Protein AF-A0A0W1KK27-F1 (afdb_monomer_lite)

Sequence (184 aa):
MATCTSATPVLSAVPTPAARATDPTVTSPAANPPEPTANPASFGWLPARGSDQLPSHITTSFEVMPPRNPQTAPKFWTTVKQLVDARPNFISVTYGAAGQDRRGARAVTEILARHVPTPPIAHLTCVGTSIEEITQIVTDYLDSGVRTFLALRGDPPLGKPGWTPADDALVRATDLIRLIREVD

Foldseek 3Di:
DDDDDDDDDDDDDDDDDDDDDDDDDDDDDDDDDDDPPDDPVVPVVDPDDDVDPDPPDDADEEEAEFDPDPVCNVVSVVVVVVRLVVPHQAYEYDQDFLRPPNVRLLVVQLCCQPPGPHAYEYEDEFAPAALVRLLVSLLSCVVSRHDHYDQAHGDHHPPDPPDDDDPRGDRGSVVSVVSSVVND

pLDDT: mean 79.05, std 21.31, range [33.38, 98.38]

Radius of gyration: 28.54 Å; chains: 1; bounding box: 74×61×75 Å

InterPro domains:
  IPR003171 Methylenetetrahydrofolate reductase-like, catalytic domain [PF02219] (57-182)
  IPR029041 FAD-linked oxidoreductase-like [SSF51730] (56-183)

Secondary structure (DSSP, 8-state):
-------PPPPPPPPPP-----------PPPPPPP----GGG-TTS----S----SS---EEEEPPPSSGGGHHHHHHHHHHHHHT--SEEEEPPPGGGTTHHHHHHHHHHHHHH-SSPEEEEEE-TTS-HHHHHHHHHHHHHTT---EEEE--PPPTT-TT----TTS--SHHHHHHHHHHH-

Structure (mmCIF, N/CA/C/O backbone):
data_AF-A0A0W1KK27-F1
#
_entry.id   AF-A0A0W1KK27-F1
#
loop_
_atom_site.group_PDB
_atom_site.id
_atom_site.type_symbol
_atom_site.label_atom_id
_atom_site.label_alt_id
_atom_site.label_comp_id
_atom_site.label_asym_id
_atom_site.label_entity_id
_atom_site.label_seq_id
_atom_site.pdbx_PDB_ins_code
_atom_site.Cartn_x
_atom_site.Cartn_y
_atom_site.Cartn_z
_atom_site.occupancy
_atom_site.B_iso_or_equiv
_atom_site.auth_seq_id
_atom_site.auth_comp_id
_atom_site.auth_asym_id
_atom_site.auth_atom_id
_atom_site.pdbx_PDB_model_num
ATOM 1 N N . MET A 1 1 ? -41.405 38.966 34.869 1.00 49.09 1 MET A N 1
ATOM 2 C CA . MET A 1 1 ? -41.134 38.671 36.291 1.00 49.09 1 MET A CA 1
ATOM 3 C C . MET A 1 1 ? -40.790 37.200 36.414 1.00 49.09 1 MET A C 1
ATOM 5 O O . MET A 1 1 ? -41.678 36.379 36.255 1.00 49.09 1 MET A O 1
ATOM 9 N N . ALA A 1 2 ? -39.513 36.892 36.623 1.00 44.66 2 ALA A N 1
ATOM 10 C CA . ALA A 1 2 ? -39.018 35.634 37.181 1.00 44.66 2 ALA A CA 1
ATOM 11 C C . ALA A 1 2 ? -37.546 35.887 37.532 1.00 44.66 2 ALA A C 1
ATOM 13 O O . ALA A 1 2 ? -36.681 35.946 36.662 1.00 44.66 2 ALA A O 1
ATOM 14 N N . THR A 1 3 ? -37.312 36.201 38.799 1.00 42.12 3 THR A N 1
ATOM 15 C CA . THR A 1 3 ? -35.994 36.283 39.432 1.00 42.12 3 THR A CA 1
ATOM 16 C C . THR A 1 3 ? -35.581 34.905 39.951 1.00 42.12 3 THR A C 1
ATOM 18 O O . THR A 1 3 ? -36.431 34.026 40.081 1.00 42.12 3 THR A O 1
ATOM 21 N N . CYS A 1 4 ? -34.308 34.813 40.347 1.00 33.38 4 CYS A N 1
ATOM 22 C CA . CYS A 1 4 ? -33.647 33.768 41.144 1.00 33.38 4 CYS A CA 1
ATOM 23 C C . CYS A 1 4 ? -32.939 32.658 40.359 1.00 33.38 4 CYS A C 1
ATOM 25 O O . CYS A 1 4 ? -33.508 32.087 39.443 1.00 33.38 4 CYS A O 1
ATOM 27 N N . THR A 1 5 ? -31.729 32.214 40.702 1.00 42.94 5 THR A N 1
ATOM 28 C CA . THR A 1 5 ? -30.661 32.705 41.595 1.00 42.94 5 THR A CA 1
ATOM 29 C C . THR A 1 5 ? -29.420 31.910 41.187 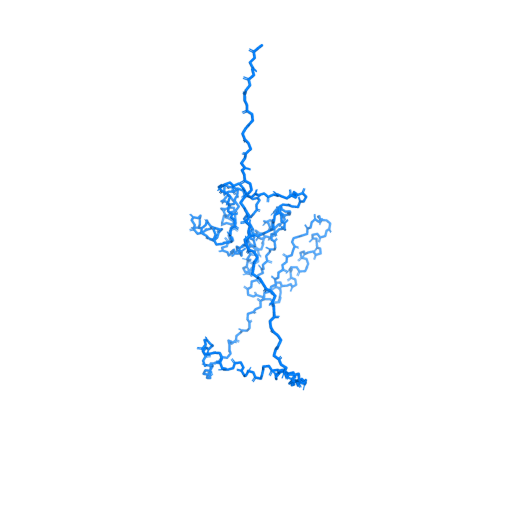1.00 42.94 5 THR A C 1
ATOM 31 O O . THR A 1 5 ? -29.483 30.692 41.040 1.00 42.94 5 THR A O 1
ATOM 34 N N . SER A 1 6 ? -28.298 32.595 40.988 1.00 45.59 6 SER A N 1
ATOM 35 C CA . SER A 1 6 ? -26.978 32.003 40.775 1.00 45.59 6 SER A CA 1
ATOM 36 C C . SER A 1 6 ? -26.463 31.334 42.052 1.00 45.59 6 SER A C 1
ATOM 38 O O . SER A 1 6 ? -26.438 31.979 43.100 1.00 45.59 6 SER A O 1
ATOM 40 N N . ALA A 1 7 ? -25.987 30.093 41.955 1.00 47.34 7 ALA A N 1
ATOM 41 C CA . ALA A 1 7 ? -25.233 29.433 43.017 1.00 47.34 7 ALA A CA 1
ATOM 42 C C . ALA A 1 7 ? -23.811 29.118 42.530 1.00 47.34 7 ALA A C 1
ATOM 44 O O . ALA A 1 7 ? -23.596 28.293 41.644 1.00 47.34 7 ALA A O 1
ATOM 45 N N . THR A 1 8 ? -22.852 29.831 43.110 1.00 49.16 8 THR A N 1
ATOM 46 C CA . THR A 1 8 ? -21.405 29.680 42.949 1.00 49.16 8 THR A CA 1
ATOM 47 C C . THR A 1 8 ? -20.918 28.478 43.765 1.00 49.16 8 THR A C 1
ATOM 49 O O . THR A 1 8 ? -21.257 28.402 44.947 1.00 49.16 8 THR A O 1
ATOM 52 N N . PRO A 1 9 ? -20.090 27.567 43.230 1.00 51.31 9 PRO A N 1
ATOM 53 C CA . PRO A 1 9 ? -19.376 26.621 44.072 1.00 51.31 9 PRO A CA 1
ATOM 54 C C . PRO A 1 9 ? -18.095 27.250 44.641 1.00 51.31 9 PRO A C 1
ATOM 56 O O . PRO A 1 9 ? -17.336 27.941 43.962 1.00 51.31 9 PRO A O 1
ATOM 59 N N . VAL A 1 10 ? -17.913 27.009 45.936 1.00 46.97 10 VAL A N 1
ATOM 60 C CA . VAL A 1 10 ? -16.862 27.509 46.824 1.00 46.97 10 VAL A CA 1
ATOM 61 C C . VAL A 1 10 ? -15.517 26.847 46.502 1.00 46.97 10 VAL A C 1
ATOM 63 O O . VAL A 1 10 ? -15.423 25.626 46.398 1.00 46.97 10 VAL A O 1
ATOM 66 N N . LEU A 1 11 ? -14.472 27.669 46.367 1.00 40.75 11 LEU A N 1
ATOM 67 C CA . LEU A 1 11 ? -13.073 27.261 46.223 1.00 40.75 11 LEU A CA 1
ATOM 68 C C . LEU A 1 11 ? -12.586 26.612 47.533 1.00 40.75 11 LEU A C 1
ATOM 70 O O . LEU A 1 11 ? -12.562 27.271 48.572 1.00 40.75 11 LEU A O 1
ATOM 74 N N . SER A 1 12 ? -12.176 25.342 47.498 1.00 46.22 12 SER A N 1
ATOM 75 C CA . SER A 1 12 ? -11.517 24.695 48.640 1.00 46.22 12 SER A CA 1
ATOM 76 C C . SER A 1 12 ? -10.023 25.023 48.635 1.00 46.22 12 SER A C 1
ATOM 78 O O . SER A 1 12 ? -9.330 24.790 47.646 1.00 46.22 12 SER A O 1
ATOM 80 N N . ALA A 1 13 ? -9.534 25.573 49.745 1.00 46.50 13 ALA A N 1
ATOM 81 C CA . ALA A 1 13 ? -8.143 25.957 49.948 1.00 46.50 13 ALA A CA 1
ATOM 82 C C . ALA A 1 13 ? -7.214 24.732 50.050 1.00 46.50 13 ALA A C 1
ATOM 84 O O . ALA A 1 13 ? -7.513 23.760 50.743 1.00 46.50 13 ALA A O 1
ATOM 85 N N . VAL A 1 14 ? -6.065 24.811 49.375 1.00 46.31 14 VAL A N 1
ATOM 86 C CA . VAL A 1 14 ? -4.949 23.861 49.480 1.00 46.31 14 VAL A CA 1
ATOM 87 C C . VAL A 1 14 ? -4.078 24.261 50.679 1.00 46.31 14 VAL A C 1
ATOM 89 O O . VAL A 1 14 ? -3.668 25.422 50.742 1.00 46.31 14 VAL A O 1
ATOM 92 N N . PRO A 1 15 ? -3.760 23.361 51.627 1.00 48.84 15 PRO A N 1
ATOM 93 C CA . PRO A 1 15 ? -2.823 23.678 52.697 1.00 48.84 15 PRO A CA 1
ATOM 94 C C . PRO A 1 15 ? -1.362 23.587 52.228 1.00 48.84 15 PRO A C 1
ATOM 96 O O . PRO A 1 15 ? -0.920 22.579 51.678 1.00 48.84 15 PRO A O 1
ATOM 99 N N . THR A 1 16 ? -0.608 24.651 52.504 1.00 51.53 16 THR A N 1
ATOM 100 C CA . THR A 1 16 ? 0.853 24.757 52.368 1.00 51.53 16 THR A CA 1
ATOM 101 C C . THR A 1 16 ? 1.555 24.143 53.584 1.00 51.53 16 THR A C 1
ATOM 103 O O . THR A 1 16 ? 1.215 24.523 54.706 1.00 51.53 16 THR A O 1
ATOM 106 N N . PRO A 1 17 ? 2.606 23.318 53.422 1.00 43.50 17 PRO A N 1
ATOM 107 C CA . PRO A 1 17 ? 3.556 23.071 54.497 1.00 43.50 17 PRO A CA 1
ATOM 108 C C . PRO A 1 17 ? 4.879 23.832 54.301 1.00 43.50 17 PRO A C 1
ATOM 110 O O . PRO A 1 17 ? 5.584 23.668 53.310 1.00 43.50 17 PRO A O 1
ATOM 113 N N . ALA A 1 18 ? 5.125 24.681 55.302 1.00 45.97 18 ALA A N 1
ATOM 114 C CA . ALA A 1 18 ? 6.348 25.193 55.930 1.00 45.97 18 ALA A CA 1
ATOM 115 C C . ALA A 1 18 ? 7.748 25.033 55.294 1.00 45.97 18 ALA A C 1
ATOM 117 O O . ALA A 1 18 ? 8.136 24.024 54.712 1.00 45.97 18 ALA A O 1
ATOM 118 N N . ALA A 1 19 ? 8.552 26.067 55.556 1.00 39.50 19 ALA A N 1
ATOM 119 C CA . ALA A 1 19 ? 9.932 26.245 55.142 1.00 39.50 19 ALA A CA 1
ATOM 120 C C . ALA A 1 19 ? 10.945 25.294 55.817 1.00 39.50 19 ALA A C 1
ATOM 122 O O . ALA A 1 19 ? 10.974 25.101 57.028 1.00 39.50 19 ALA A O 1
ATOM 123 N N . ARG A 1 20 ? 11.812 24.788 54.938 1.00 34.66 20 ARG A N 1
ATOM 124 C CA . ARG A 1 20 ? 13.176 24.245 55.037 1.00 34.66 20 ARG A CA 1
ATOM 125 C C . ARG A 1 20 ? 13.976 24.522 56.329 1.00 34.66 20 ARG A C 1
ATOM 127 O O . ARG A 1 20 ? 14.307 25.667 56.621 1.00 34.66 20 ARG A O 1
ATOM 134 N N . ALA A 1 21 ? 14.438 23.450 56.978 1.00 41.16 21 ALA A N 1
ATOM 135 C CA . ALA A 1 21 ? 15.642 23.452 57.815 1.00 41.16 21 ALA A CA 1
ATOM 136 C C . ALA A 1 21 ? 16.870 23.098 56.951 1.00 41.16 21 ALA A C 1
ATOM 138 O O . ALA A 1 21 ? 16.808 22.203 56.107 1.00 41.16 21 ALA A O 1
ATOM 139 N N . THR A 1 22 ? 17.963 23.840 57.117 1.00 41.97 22 THR A N 1
ATOM 140 C CA . THR A 1 22 ? 19.246 23.655 56.421 1.00 41.97 22 THR A CA 1
ATOM 141 C C . THR A 1 22 ? 20.184 22.780 57.249 1.00 41.97 22 THR A C 1
ATOM 143 O O . THR A 1 22 ? 20.498 23.152 58.377 1.00 41.97 22 THR A O 1
ATOM 146 N N . ASP A 1 23 ? 20.669 21.681 56.672 1.00 39.03 23 ASP A N 1
ATOM 147 C CA . ASP A 1 23 ? 21.776 20.875 57.205 1.00 39.03 23 ASP A CA 1
ATOM 148 C C . ASP A 1 23 ? 23.041 21.148 56.358 1.00 39.03 23 ASP A C 1
ATOM 150 O O . ASP A 1 23 ? 22.931 21.190 55.123 1.00 39.03 23 ASP A O 1
ATOM 154 N N . PRO A 1 24 ? 24.222 21.415 56.953 1.00 46.25 24 PRO A N 1
ATOM 155 C CA . PRO A 1 24 ? 25.396 21.854 56.224 1.00 46.25 24 PRO A CA 1
ATOM 156 C C . PRO A 1 24 ? 26.314 20.672 55.919 1.00 46.25 24 PRO A C 1
ATOM 158 O O . PRO A 1 24 ? 27.051 20.222 56.786 1.00 46.25 24 PRO A O 1
ATOM 161 N N . THR A 1 25 ? 26.382 20.232 54.662 1.00 38.94 25 THR A N 1
ATOM 162 C CA . THR A 1 25 ? 27.654 19.758 54.083 1.00 38.94 25 THR A CA 1
ATOM 163 C C . THR A 1 25 ? 27.594 19.854 52.560 1.00 38.94 25 THR A C 1
ATOM 165 O O . THR A 1 25 ? 26.984 19.033 51.882 1.00 38.94 25 THR A O 1
ATOM 168 N N . VAL A 1 26 ? 28.225 20.891 52.011 1.00 37.28 26 VAL A N 1
ATOM 169 C CA . VAL A 1 26 ? 28.563 20.970 50.588 1.00 37.28 26 VAL A CA 1
ATOM 170 C C . VAL A 1 26 ? 29.950 20.363 50.420 1.00 37.28 26 VAL A C 1
ATOM 172 O O . VAL A 1 26 ? 30.932 20.950 50.867 1.00 37.28 26 VAL A O 1
ATOM 175 N N . THR A 1 27 ? 30.024 19.235 49.717 1.00 43.00 27 THR A N 1
ATOM 176 C CA . THR A 1 27 ? 31.249 18.778 49.053 1.00 43.00 27 THR A CA 1
ATOM 177 C C . THR A 1 27 ? 30.891 18.465 47.599 1.00 43.00 27 THR A C 1
ATOM 179 O O . THR A 1 27 ? 29.982 17.686 47.327 1.00 43.00 27 THR A O 1
ATOM 182 N N . SER A 1 28 ? 31.557 19.147 46.670 1.00 46.31 28 SER A N 1
ATOM 183 C CA . SER A 1 28 ? 31.388 19.060 45.209 1.00 46.31 28 SER A CA 1
ATOM 184 C C . SER A 1 28 ? 32.331 17.995 44.602 1.00 46.31 28 SER A C 1
ATOM 186 O O . SER A 1 28 ? 33.236 17.543 45.302 1.00 46.31 28 SER A O 1
ATOM 188 N N . PRO A 1 29 ? 32.262 17.690 43.292 1.00 47.19 29 PRO A N 1
ATOM 189 C CA . PRO A 1 29 ? 31.284 16.845 42.615 1.00 47.19 29 PRO A CA 1
ATOM 190 C C . PRO A 1 29 ? 31.853 15.437 42.321 1.00 47.19 29 PRO A C 1
ATOM 192 O O . PRO A 1 29 ? 33.023 15.278 41.971 1.00 47.19 29 PRO A O 1
ATOM 195 N N . ALA A 1 30 ? 31.014 14.402 42.418 1.00 50.53 30 ALA A N 1
ATOM 196 C CA . ALA A 1 30 ? 31.365 13.061 41.9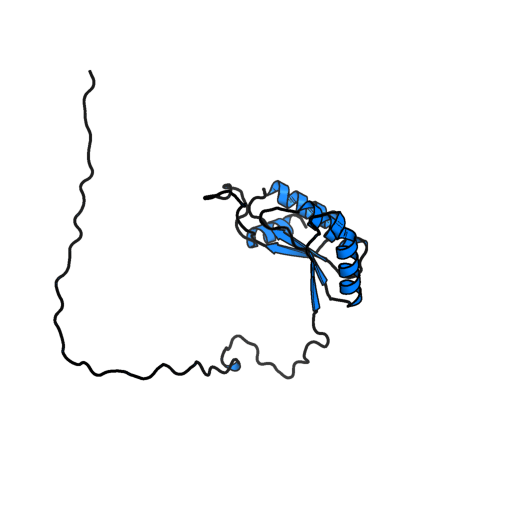52 1.00 50.53 30 ALA A CA 1
ATOM 197 C C . ALA A 1 30 ? 31.334 13.001 40.413 1.00 50.53 30 ALA A C 1
ATOM 199 O O . ALA A 1 30 ? 30.470 13.600 39.774 1.00 50.53 30 ALA A O 1
ATOM 200 N N . ALA A 1 31 ? 32.314 12.294 39.851 1.00 56.53 31 ALA A N 1
ATOM 201 C CA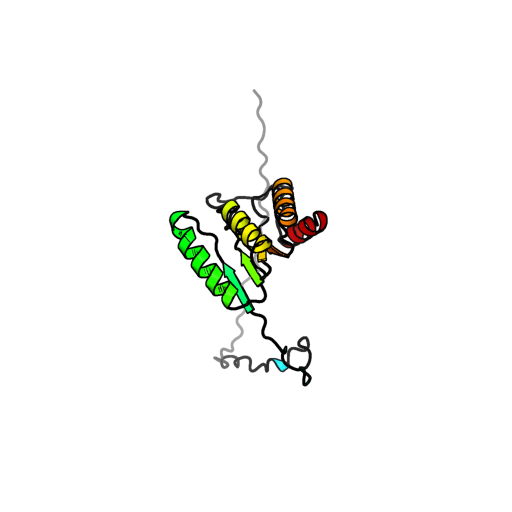 . ALA A 1 31 ? 32.575 12.111 38.427 1.00 56.53 31 ALA A CA 1
ATOM 202 C C . ALA A 1 31 ? 31.344 11.692 37.597 1.00 56.53 31 ALA A C 1
ATOM 204 O O . ALA A 1 31 ? 30.438 11.024 38.097 1.00 56.53 31 ALA A O 1
ATOM 205 N N . ASN A 1 32 ? 31.356 12.048 36.305 1.00 52.06 32 ASN A N 1
ATOM 206 C CA . ASN A 1 32 ? 30.383 11.573 35.317 1.00 52.06 32 ASN A CA 1
ATOM 207 C C . ASN A 1 32 ? 30.226 10.042 35.398 1.00 52.06 32 ASN A C 1
ATOM 209 O O . ASN A 1 32 ? 31.233 9.346 35.572 1.00 52.06 32 ASN A O 1
ATOM 213 N N . PRO A 1 33 ? 28.999 9.504 35.256 1.00 52.47 33 PRO A N 1
ATOM 214 C CA . PRO A 1 33 ? 28.794 8.065 35.265 1.00 52.47 33 PRO A CA 1
ATOM 215 C C . PRO A 1 33 ? 29.578 7.421 34.113 1.00 52.47 33 PRO A C 1
ATOM 217 O O . PRO A 1 33 ? 29.689 8.025 33.041 1.00 52.47 33 PRO A O 1
ATOM 220 N N . PRO A 1 34 ? 30.132 6.212 34.312 1.00 49.25 34 PRO A N 1
ATOM 221 C CA . PRO A 1 34 ? 30.784 5.495 33.229 1.00 49.25 34 PRO A CA 1
ATOM 222 C C . PRO A 1 34 ? 29.773 5.262 32.104 1.00 49.25 34 PRO A C 1
ATOM 224 O O . PRO A 1 34 ? 28.617 4.916 32.365 1.00 49.25 34 PRO A O 1
ATOM 227 N N . GLU A 1 35 ? 30.208 5.444 30.855 1.00 50.38 35 GLU A N 1
ATOM 228 C CA . GLU A 1 35 ? 29.440 4.978 29.701 1.00 50.38 35 GLU A CA 1
ATOM 229 C C . GLU A 1 35 ? 29.048 3.508 29.917 1.00 50.38 35 GLU A C 1
ATOM 231 O O . GLU A 1 35 ? 29.862 2.734 30.437 1.00 50.38 35 GLU A O 1
ATOM 236 N N . PRO A 1 36 ? 27.821 3.090 29.560 1.00 48.25 36 PRO A N 1
ATOM 237 C CA . PRO A 1 36 ? 27.411 1.710 29.735 1.00 48.25 36 PRO A CA 1
ATOM 238 C C . PRO A 1 36 ? 28.258 0.810 28.829 1.00 48.25 36 PRO A C 1
ATOM 240 O O . PRO A 1 36 ? 27.968 0.620 27.653 1.00 48.25 36 PRO A O 1
ATOM 243 N N . THR A 1 37 ? 29.285 0.193 29.410 1.00 58.03 37 THR A N 1
ATOM 244 C CA . THR A 1 37 ? 30.135 -0.848 28.811 1.00 58.03 37 THR A CA 1
ATOM 245 C C . THR A 1 37 ? 29.407 -2.191 28.690 1.00 58.03 37 THR A C 1
ATOM 247 O O . THR A 1 37 ? 30.026 -3.257 28.711 1.00 58.03 37 THR A O 1
ATOM 250 N N . ALA A 1 38 ? 28.076 -2.171 28.590 1.00 52.97 38 ALA A N 1
ATOM 251 C CA . ALA A 1 38 ? 27.276 -3.377 28.526 1.00 52.97 38 ALA A CA 1
ATOM 252 C C . ALA A 1 38 ? 27.580 -4.110 27.216 1.00 52.97 38 ALA A C 1
ATOM 254 O O . ALA A 1 38 ? 27.134 -3.721 26.138 1.00 52.97 38 ALA A O 1
ATOM 255 N N . ASN A 1 39 ? 28.352 -5.191 27.331 1.00 55.31 39 ASN A N 1
ATOM 256 C CA . ASN A 1 39 ? 28.489 -6.190 26.287 1.00 55.31 39 ASN A CA 1
ATOM 257 C C . ASN A 1 39 ? 27.070 -6.611 25.861 1.00 55.31 39 ASN A C 1
ATOM 259 O O . ASN A 1 39 ? 26.334 -7.105 26.713 1.00 55.31 39 ASN A O 1
ATOM 263 N N . PRO A 1 40 ? 26.666 -6.461 24.588 1.00 51.59 40 PRO A N 1
ATOM 264 C CA . PRO A 1 40 ? 25.319 -6.815 24.132 1.00 51.59 40 PRO A CA 1
ATOM 265 C C . PRO A 1 40 ? 24.937 -8.282 24.413 1.00 51.59 40 PRO A C 1
ATOM 267 O O . PRO A 1 40 ? 23.759 -8.624 24.372 1.00 51.59 40 PRO A O 1
ATOM 270 N N . ALA A 1 41 ? 25.905 -9.139 24.758 1.00 52.25 41 ALA A N 1
ATOM 271 C CA . ALA A 1 41 ? 25.685 -10.501 25.238 1.00 52.25 41 ALA A CA 1
ATOM 272 C C . ALA A 1 41 ? 25.075 -10.618 26.657 1.00 52.25 41 ALA A C 1
ATOM 274 O O . ALA A 1 41 ? 24.689 -11.717 27.043 1.00 52.25 41 ALA A O 1
ATOM 275 N N . SER A 1 42 ? 24.975 -9.542 27.449 1.00 50.69 42 SER A N 1
ATOM 276 C CA . SER A 1 42 ? 24.366 -9.574 28.796 1.00 50.69 42 SER A CA 1
ATOM 277 C C . SER A 1 42 ? 22.837 -9.448 28.791 1.00 50.69 42 SER A C 1
ATOM 279 O O . SER A 1 42 ? 22.189 -9.632 29.823 1.00 50.69 42 SER A O 1
ATOM 281 N N . PHE A 1 43 ? 22.236 -9.184 27.631 1.00 63.28 43 PHE A N 1
ATOM 282 C CA . PHE A 1 43 ? 20.789 -9.185 27.457 1.00 63.28 43 PHE A CA 1
ATOM 283 C C . PHE A 1 43 ? 20.289 -10.625 27.274 1.00 63.28 43 PHE A C 1
ATOM 285 O O . PHE A 1 43 ? 20.187 -11.125 26.157 1.00 63.28 43 PHE A O 1
ATOM 292 N N . GLY A 1 44 ? 19.945 -11.286 28.383 1.00 49.56 44 GLY A N 1
ATOM 293 C CA . GLY A 1 44 ? 19.485 -12.685 28.455 1.00 49.56 44 GLY A CA 1
ATOM 294 C C . GLY A 1 44 ? 18.153 -13.028 27.760 1.00 49.56 44 GLY A C 1
ATOM 295 O O . GLY A 1 44 ? 17.546 -14.038 28.097 1.00 49.56 44 GLY A O 1
ATOM 296 N N . TRP A 1 45 ? 17.689 -12.208 26.812 1.00 54.50 45 TRP A N 1
ATOM 297 C CA . TRP A 1 45 ? 16.596 -12.530 25.882 1.00 54.50 45 TRP A CA 1
ATOM 298 C C . TRP A 1 45 ? 17.090 -12.748 24.441 1.00 54.50 45 TRP A C 1
ATOM 300 O O . TRP A 1 45 ? 16.324 -13.207 23.596 1.00 54.50 45 TRP A O 1
ATOM 310 N N . LEU A 1 46 ? 18.363 -12.450 24.153 1.00 45.56 46 LEU A N 1
ATOM 311 C CA . LEU A 1 46 ? 19.006 -12.845 22.905 1.00 45.56 46 LEU A CA 1
ATOM 312 C C . LEU A 1 46 ? 19.456 -14.304 23.043 1.00 45.56 46 LEU A C 1
ATOM 314 O O . LEU A 1 46 ? 20.243 -14.602 23.946 1.00 45.56 46 LEU A O 1
ATOM 318 N N . PRO A 1 47 ? 18.982 -15.229 22.188 1.00 46.06 47 PRO A N 1
ATOM 319 C CA . PRO A 1 47 ? 19.478 -16.593 22.224 1.00 46.06 47 PRO A CA 1
ATOM 320 C C . PRO A 1 47 ? 20.992 -16.568 22.016 1.00 46.06 47 PRO A C 1
ATOM 322 O O . PRO A 1 47 ? 21.505 -15.839 21.159 1.00 46.06 47 PRO A O 1
ATOM 325 N N . ALA A 1 48 ? 21.711 -17.354 22.821 1.00 50.56 48 ALA A N 1
ATOM 326 C CA . ALA A 1 48 ? 23.120 -17.612 22.593 1.00 50.56 48 ALA A CA 1
ATOM 327 C C . ALA A 1 48 ? 23.254 -18.089 21.147 1.00 50.56 48 ALA A C 1
ATOM 329 O O . ALA A 1 48 ? 22.704 -19.132 20.791 1.00 50.56 48 ALA A O 1
ATOM 330 N N . ARG A 1 49 ? 23.936 -17.307 20.302 1.00 54.41 49 ARG A N 1
ATOM 331 C CA . ARG A 1 49 ? 24.321 -17.784 18.979 1.00 54.41 49 ARG A CA 1
ATOM 332 C C . ARG A 1 49 ? 25.241 -18.975 19.216 1.00 54.41 49 ARG A C 1
ATOM 334 O O . ARG A 1 49 ? 26.431 -18.802 19.473 1.00 54.41 49 ARG A O 1
ATOM 341 N N . GLY A 1 50 ? 24.670 -20.179 19.148 1.00 52.19 50 GLY A N 1
ATOM 342 C CA . GLY A 1 50 ? 25.423 -21.371 18.792 1.00 52.19 50 GLY A CA 1
ATOM 343 C C . GLY A 1 50 ? 26.144 -21.104 17.472 1.00 52.19 50 GLY A C 1
ATOM 344 O O . GLY A 1 50 ? 25.967 -20.055 16.851 1.00 52.19 50 GLY A O 1
ATOM 345 N N . SER A 1 51 ? 26.971 -22.028 17.012 1.00 55.91 51 SER A N 1
ATOM 346 C CA . SER A 1 51 ? 27.519 -22.004 15.652 1.00 55.91 51 SER A CA 1
ATOM 347 C C . SER A 1 51 ? 26.407 -22.216 14.608 1.00 55.91 51 SER A C 1
ATOM 349 O O . SER A 1 51 ? 26.414 -23.190 13.861 1.00 55.91 51 SER A O 1
ATOM 351 N N . ASP A 1 52 ? 25.415 -21.337 14.624 1.00 54.34 52 ASP A N 1
ATOM 352 C CA . ASP A 1 52 ? 24.289 -21.242 13.729 1.00 54.34 52 ASP A CA 1
ATOM 353 C C . ASP A 1 52 ? 24.855 -20.615 12.464 1.00 54.34 52 ASP A C 1
ATOM 355 O O . ASP A 1 52 ? 25.366 -19.489 12.479 1.00 54.34 52 ASP A O 1
ATOM 359 N N . GLN A 1 53 ? 24.851 -21.389 11.384 1.00 56.78 53 GLN A N 1
ATOM 360 C CA . GLN A 1 53 ? 25.036 -20.864 10.042 1.00 56.78 53 GLN A CA 1
ATOM 361 C C . GLN A 1 53 ? 24.277 -19.539 9.944 1.00 56.78 53 GLN A C 1
ATOM 363 O O . GLN A 1 53 ? 23.056 -19.508 10.102 1.00 56.78 53 GLN A O 1
ATOM 368 N N . LEU A 1 54 ? 24.996 -18.439 9.685 1.00 55.28 54 LEU A N 1
ATOM 369 C CA . LEU A 1 54 ? 24.348 -17.231 9.182 1.00 55.28 54 LEU A CA 1
ATOM 370 C C . LEU A 1 54 ? 23.407 -17.673 8.055 1.00 55.28 54 LEU A C 1
ATOM 372 O O . LEU A 1 54 ? 23.810 -18.559 7.287 1.00 55.28 54 LEU A O 1
ATOM 376 N N . PRO A 1 55 ? 22.184 -17.114 7.960 1.00 57.78 55 PRO A N 1
ATOM 377 C CA . PRO A 1 55 ? 21.257 -17.474 6.901 1.00 57.78 55 PRO A CA 1
ATOM 378 C C . PRO A 1 55 ? 22.026 -17.537 5.586 1.00 57.78 55 PRO A C 1
ATOM 380 O O . PRO A 1 55 ? 22.715 -16.579 5.229 1.00 57.78 55 PRO A O 1
ATOM 383 N N . SER A 1 56 ? 21.968 -18.682 4.902 1.00 64.38 56 SER A N 1
ATOM 384 C CA . SER A 1 56 ? 22.741 -18.920 3.675 1.00 64.38 56 SER A CA 1
ATOM 385 C C . SER A 1 56 ? 22.434 -17.891 2.578 1.00 64.38 56 SER A C 1
ATOM 387 O O . SER A 1 56 ? 23.183 -17.789 1.610 1.00 64.38 56 SER A O 1
ATOM 389 N N . HIS A 1 57 ? 21.376 -17.092 2.764 1.00 74.00 57 HIS A N 1
ATOM 390 C CA . HIS A 1 57 ? 21.039 -15.907 1.993 1.00 74.00 57 HIS A CA 1
ATOM 391 C C . HIS A 1 57 ? 20.606 -14.741 2.896 1.00 74.00 57 HIS A C 1
ATOM 393 O O . HIS A 1 57 ? 19.766 -14.899 3.782 1.00 74.00 57 HIS A O 1
ATOM 399 N N . ILE A 1 58 ? 21.151 -13.550 2.628 1.00 89.62 58 ILE A N 1
ATOM 400 C CA . ILE A 1 58 ? 20.688 -12.280 3.202 1.00 89.62 58 ILE A CA 1
ATOM 401 C C . ILE A 1 58 ? 19.362 -11.905 2.536 1.00 89.62 58 ILE A C 1
ATOM 403 O O . ILE A 1 58 ? 19.298 -11.830 1.309 1.00 89.62 58 ILE A O 1
ATOM 407 N N . THR A 1 59 ? 18.328 -11.628 3.334 1.00 93.06 59 THR A N 1
ATOM 408 C CA . THR A 1 59 ? 17.053 -11.113 2.820 1.00 93.06 59 THR A CA 1
ATOM 409 C C . THR A 1 59 ? 17.208 -9.663 2.374 1.00 93.06 59 THR A C 1
ATOM 411 O O . THR A 1 59 ? 17.592 -8.806 3.172 1.00 93.06 59 THR A O 1
ATOM 414 N N . THR A 1 60 ? 16.869 -9.370 1.122 1.00 95.75 60 THR A N 1
ATOM 415 C CA . THR A 1 60 ? 16.889 -8.015 0.561 1.00 95.75 60 THR A CA 1
ATOM 416 C C . THR A 1 60 ? 15.507 -7.611 0.064 1.00 95.75 60 THR A C 1
ATOM 418 O O . THR A 1 60 ? 14.725 -8.429 -0.421 1.00 95.75 60 THR A O 1
ATOM 421 N N . SER A 1 61 ? 15.184 -6.328 0.206 1.00 97.69 61 SER A N 1
ATOM 422 C CA . SER A 1 61 ? 13.933 -5.751 -0.281 1.00 97.69 61 SER A CA 1
ATOM 423 C C . SER A 1 61 ? 14.127 -4.292 -0.667 1.00 97.69 61 SER A C 1
ATOM 425 O O . SER A 1 61 ? 15.097 -3.655 -0.249 1.00 97.69 61 SER A O 1
ATOM 427 N N . PHE A 1 62 ? 13.195 -3.776 -1.463 1.00 98.38 62 PHE A N 1
ATOM 428 C CA . PHE A 1 62 ? 13.126 -2.361 -1.805 1.00 98.38 62 PHE A CA 1
ATOM 429 C C . PHE A 1 62 ? 11.725 -1.826 -1.549 1.00 98.38 62 PHE A C 1
ATOM 431 O O . PHE A 1 62 ? 10.741 -2.529 -1.767 1.00 98.38 62 PHE A O 1
ATOM 438 N N . GLU A 1 63 ? 11.653 -0.563 -1.149 1.00 98.00 63 GLU A N 1
ATOM 439 C CA . GLU A 1 63 ? 10.405 0.180 -1.036 1.00 98.00 63 GLU A CA 1
ATOM 440 C C . GLU A 1 63 ? 10.306 1.177 -2.187 1.00 98.00 63 GLU A C 1
ATOM 442 O O . GLU A 1 63 ? 11.259 1.908 -2.473 1.00 98.00 63 GLU A O 1
ATOM 447 N N . VAL A 1 64 ? 9.156 1.207 -2.860 1.00 96.75 64 VAL A N 1
ATOM 448 C CA . VAL A 1 64 ? 8.900 2.124 -3.971 1.00 96.75 64 VAL A CA 1
ATOM 449 C C . VAL A 1 64 ? 7.691 3.005 -3.696 1.00 96.75 64 VAL A C 1
ATOM 451 O O . VAL A 1 64 ? 6.666 2.568 -3.170 1.00 96.75 64 VAL A O 1
ATOM 454 N N . MET A 1 65 ? 7.810 4.264 -4.108 1.00 94.88 65 MET A N 1
ATOM 455 C CA . MET A 1 65 ? 6.749 5.256 -3.993 1.00 94.88 65 MET A CA 1
ATOM 456 C C . MET A 1 65 ? 6.098 5.470 -5.361 1.00 94.88 65 MET A C 1
ATOM 458 O O . MET A 1 65 ? 6.805 5.842 -6.304 1.00 94.88 65 MET A O 1
ATOM 462 N N . PRO A 1 66 ? 4.778 5.249 -5.501 1.00 93.88 66 PRO A N 1
ATOM 463 C CA . PRO A 1 66 ? 4.080 5.486 -6.756 1.00 93.88 66 PRO A CA 1
ATOM 464 C C . PRO A 1 66 ? 4.277 6.923 -7.264 1.00 93.88 66 PRO A C 1
ATOM 466 O O . PRO A 1 66 ? 4.264 7.874 -6.475 1.00 93.88 66 PRO A O 1
ATOM 469 N N . PRO A 1 67 ? 4.440 7.120 -8.582 1.00 92.12 67 PRO A N 1
ATOM 470 C CA . PRO A 1 67 ? 4.606 8.449 -9.147 1.00 92.12 67 PRO A CA 1
ATOM 471 C C . PRO A 1 67 ? 3.298 9.241 -9.028 1.00 92.12 67 PRO A C 1
ATOM 473 O O . PRO A 1 67 ? 2.248 8.800 -9.486 1.00 92.12 67 PRO A O 1
ATOM 476 N N . ARG A 1 68 ? 3.374 10.450 -8.463 1.00 88.44 68 ARG A N 1
ATOM 477 C CA . ARG A 1 68 ? 2.232 11.383 -8.390 1.00 88.44 68 ARG A CA 1
ATOM 478 C C . ARG A 1 68 ? 1.884 12.016 -9.734 1.00 88.44 68 ARG A C 1
ATOM 480 O O . ARG A 1 68 ? 0.732 12.337 -9.999 1.00 88.44 68 ARG A O 1
ATOM 487 N N . ASN A 1 69 ? 2.898 12.235 -10.572 1.00 88.31 69 ASN A N 1
ATOM 488 C CA . ASN A 1 69 ? 2.752 12.842 -11.889 1.00 88.31 69 ASN A CA 1
ATOM 489 C C . ASN A 1 69 ? 2.853 11.746 -12.968 1.00 88.31 69 ASN A C 1
ATOM 491 O O . ASN A 1 69 ? 3.886 11.078 -13.040 1.00 88.31 69 ASN A O 1
ATOM 495 N N . PRO A 1 70 ? 1.853 11.589 -13.854 1.00 87.62 70 PRO A N 1
ATOM 496 C CA . PRO A 1 70 ? 1.916 10.641 -14.969 1.00 87.62 70 PRO A CA 1
ATOM 497 C C . PRO A 1 70 ? 3.174 10.775 -15.840 1.00 87.62 70 PRO A C 1
ATOM 499 O O . PRO A 1 70 ? 3.686 9.779 -16.344 1.00 87.62 70 PRO A O 1
ATOM 502 N N . GLN A 1 71 ? 3.729 11.983 -15.975 1.00 93.06 71 GLN A N 1
ATOM 503 C CA . GLN A 1 71 ? 4.946 12.232 -16.756 1.00 93.06 71 GLN A CA 1
ATOM 504 C C . GLN A 1 71 ? 6.192 11.556 -16.167 1.00 93.06 71 GLN A C 1
ATOM 506 O O . GLN A 1 71 ? 7.143 11.287 -16.898 1.00 93.06 71 GLN A O 1
ATOM 511 N N . THR A 1 72 ? 6.213 11.263 -14.861 1.00 92.12 72 THR A N 1
ATOM 512 C CA . THR A 1 72 ? 7.341 10.572 -14.215 1.00 92.12 72 THR A CA 1
ATOM 513 C C . THR A 1 72 ? 7.173 9.053 -14.186 1.00 92.12 72 THR A C 1
ATOM 515 O O . THR A 1 72 ? 8.118 8.349 -13.822 1.00 92.12 72 THR A O 1
ATOM 518 N N . ALA A 1 73 ? 6.027 8.526 -14.637 1.00 93.50 73 ALA A N 1
ATOM 519 C CA . ALA A 1 73 ? 5.759 7.091 -14.672 1.00 93.50 73 ALA A CA 1
ATOM 520 C C . ALA A 1 73 ? 6.780 6.279 -15.499 1.00 93.50 73 ALA A C 1
ATOM 522 O O . ALA A 1 73 ? 7.216 5.239 -15.006 1.00 93.50 73 ALA A O 1
ATOM 523 N N . PRO A 1 74 ? 7.258 6.724 -16.683 1.00 96.06 74 PRO A N 1
ATOM 524 C CA . PRO A 1 74 ? 8.271 5.973 -17.434 1.00 96.06 74 PRO A CA 1
ATOM 525 C C . PRO A 1 74 ? 9.582 5.797 -16.657 1.00 96.06 74 PRO A C 1
ATOM 527 O O . PRO A 1 74 ? 10.164 4.710 -16.635 1.00 96.06 74 PRO A O 1
ATOM 530 N N . LYS A 1 75 ? 10.026 6.854 -15.963 1.00 96.75 75 LYS A N 1
ATOM 531 C CA . LYS A 1 75 ? 11.220 6.803 -15.112 1.00 96.75 75 LYS A CA 1
ATOM 532 C C . LYS A 1 75 ? 11.003 5.864 -13.925 1.00 96.75 75 LYS A C 1
ATOM 534 O O . LYS A 1 75 ? 11.871 5.043 -13.653 1.00 96.75 75 LYS A O 1
ATOM 539 N N . PHE A 1 76 ? 9.844 5.947 -13.269 1.00 97.06 76 PHE A N 1
ATOM 540 C CA . PHE A 1 76 ? 9.471 5.046 -12.177 1.00 97.06 76 PHE A CA 1
ATOM 541 C C . PHE A 1 76 ? 9.554 3.573 -12.603 1.00 97.06 76 PHE A C 1
ATOM 543 O O . PHE A 1 76 ? 10.258 2.795 -11.965 1.00 97.06 76 PHE A O 1
ATOM 550 N N . TRP A 1 77 ? 8.922 3.201 -13.720 1.00 97.06 77 TRP A N 1
ATOM 551 C CA . TRP A 1 77 ? 8.936 1.818 -14.208 1.00 97.06 77 TRP A CA 1
ATOM 552 C C . TRP A 1 77 ? 10.326 1.346 -14.639 1.00 97.06 77 TRP A C 1
ATOM 554 O O . TRP A 1 77 ? 10.672 0.185 -14.425 1.00 97.06 77 TRP A O 1
ATOM 564 N N . THR A 1 78 ? 11.155 2.247 -15.173 1.00 97.81 78 THR A N 1
ATOM 565 C CA . THR A 1 78 ? 12.564 1.947 -15.468 1.00 97.81 78 THR A CA 1
ATOM 566 C C . THR A 1 78 ? 13.327 1.583 -14.192 1.00 97.81 78 THR A C 1
ATOM 568 O O . THR A 1 78 ? 14.048 0.586 -14.170 1.00 97.81 78 THR A O 1
ATOM 571 N N . THR A 1 79 ? 13.134 2.344 -13.111 1.00 97.94 79 THR A N 1
ATOM 572 C CA . THR A 1 79 ? 13.735 2.048 -11.804 1.00 97.94 79 THR A CA 1
ATOM 573 C C . THR A 1 79 ? 13.188 0.751 -11.213 1.00 97.94 79 THR A C 1
ATOM 575 O O . THR A 1 79 ? 13.977 -0.095 -10.809 1.00 97.94 79 THR A O 1
ATOM 578 N N . VAL A 1 80 ? 11.866 0.540 -11.212 1.00 97.50 80 VAL A N 1
ATOM 579 C CA . VAL A 1 80 ? 11.255 -0.712 -10.726 1.00 97.50 80 VAL A CA 1
ATOM 580 C C . VAL A 1 80 ? 11.852 -1.922 -11.440 1.00 97.50 80 VAL A C 1
ATOM 582 O O . VAL A 1 80 ? 12.227 -2.885 -10.779 1.00 97.50 80 VAL A O 1
ATOM 585 N N . LYS A 1 81 ? 12.021 -1.858 -12.766 1.00 97.19 81 LYS A N 1
ATOM 586 C CA . LYS A 1 81 ? 12.663 -2.935 -13.526 1.00 97.19 81 LYS A CA 1
ATOM 587 C C . LYS A 1 81 ? 14.082 -3.224 -13.018 1.00 97.19 81 LYS A C 1
ATOM 589 O O . LYS A 1 81 ? 14.408 -4.380 -12.778 1.00 97.19 81 LYS A O 1
ATOM 594 N N . GLN A 1 82 ? 14.907 -2.195 -12.822 1.00 97.94 82 GLN A N 1
ATOM 595 C CA . GLN A 1 82 ? 16.273 -2.358 -12.306 1.00 97.94 82 GLN A CA 1
ATOM 596 C C . GLN A 1 82 ? 16.294 -2.978 -10.900 1.00 97.94 82 GLN A C 1
ATOM 598 O O . GLN A 1 82 ? 17.144 -3.817 -10.611 1.00 97.94 82 GLN A O 1
ATOM 603 N N . LEU A 1 83 ? 15.348 -2.592 -10.038 1.00 97.69 83 LEU A N 1
ATOM 604 C CA . LEU A 1 83 ? 15.209 -3.159 -8.696 1.00 97.69 83 LEU A CA 1
ATOM 605 C C . LEU A 1 83 ? 14.786 -4.632 -8.746 1.00 97.69 83 LEU A C 1
ATOM 607 O O . LEU A 1 83 ? 15.338 -5.443 -8.013 1.00 97.69 83 LEU A O 1
ATOM 611 N N . VAL A 1 84 ? 13.859 -4.998 -9.635 1.00 95.75 84 VAL A N 1
ATOM 612 C CA . VAL A 1 84 ? 13.451 -6.396 -9.863 1.00 95.75 84 VAL A CA 1
ATOM 613 C C . VAL A 1 84 ? 14.610 -7.233 -10.411 1.00 95.75 84 VAL A C 1
ATOM 615 O O . VAL A 1 84 ? 14.808 -8.364 -9.968 1.00 95.75 84 VAL A O 1
ATOM 618 N N . ASP A 1 85 ? 15.416 -6.684 -11.325 1.00 96.12 85 ASP A N 1
ATOM 619 C CA . ASP A 1 85 ? 16.582 -7.371 -11.898 1.00 96.12 85 ASP A CA 1
ATOM 620 C C . ASP A 1 85 ? 17.639 -7.718 -10.824 1.00 96.12 85 ASP A C 1
ATOM 622 O O . ASP A 1 85 ? 18.370 -8.699 -10.974 1.00 96.12 85 ASP A O 1
ATOM 626 N N . ALA A 1 86 ? 17.678 -6.976 -9.708 1.00 96.06 86 ALA A N 1
ATOM 627 C CA . ALA A 1 86 ? 18.510 -7.282 -8.541 1.00 96.06 86 ALA A CA 1
ATOM 628 C C . ALA A 1 86 ? 17.985 -8.458 -7.686 1.00 96.06 86 ALA A C 1
ATOM 630 O O . ALA A 1 86 ? 18.626 -8.831 -6.705 1.00 96.06 86 ALA A O 1
ATOM 631 N N . ARG A 1 87 ? 16.847 -9.059 -8.064 1.00 94.81 87 ARG A N 1
ATOM 632 C CA . ARG A 1 87 ? 16.210 -10.227 -7.428 1.00 94.81 87 ARG A CA 1
ATOM 633 C C . ARG A 1 87 ? 16.013 -10.092 -5.907 1.00 94.81 87 ARG A C 1
ATOM 635 O O . ARG A 1 87 ? 16.438 -10.979 -5.164 1.00 94.81 87 ARG A O 1
ATOM 642 N N . PRO A 1 88 ? 15.365 -9.015 -5.427 1.00 96.62 88 PRO A N 1
ATOM 643 C CA . PRO A 1 88 ? 14.994 -8.909 -4.023 1.00 96.62 88 PRO A CA 1
ATOM 644 C C .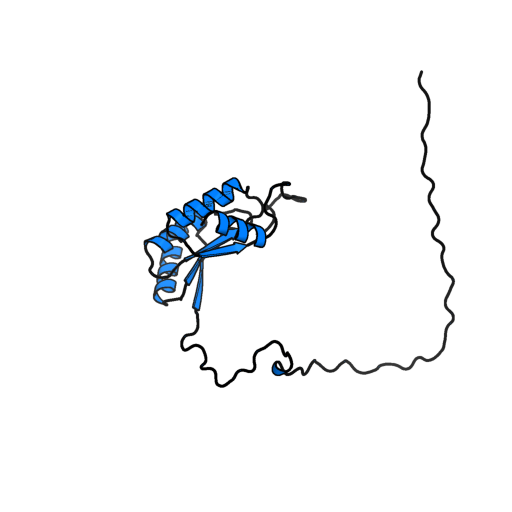 PRO A 1 88 ? 13.967 -9.986 -3.660 1.00 96.62 88 PRO A C 1
ATOM 646 O O . PRO A 1 88 ? 13.227 -10.483 -4.515 1.00 96.62 88 PRO A O 1
ATOM 649 N N . ASN A 1 89 ? 13.877 -10.309 -2.374 1.00 96.31 89 ASN A N 1
ATOM 650 C CA . ASN A 1 89 ? 12.887 -11.254 -1.866 1.00 96.31 89 ASN A CA 1
ATOM 651 C C . ASN A 1 89 ? 11.459 -10.708 -1.965 1.00 96.31 89 ASN A C 1
ATOM 653 O O . ASN A 1 89 ? 10.528 -11.489 -2.131 1.00 96.31 89 ASN A O 1
ATOM 657 N N . PHE A 1 90 ? 11.285 -9.389 -1.862 1.00 97.56 90 PHE A N 1
ATOM 658 C CA . PHE A 1 90 ? 10.008 -8.700 -2.044 1.00 97.56 90 PHE A CA 1
ATOM 659 C C . PHE A 1 90 ? 10.222 -7.213 -2.353 1.00 97.56 90 PHE A C 1
ATOM 661 O O . PHE A 1 90 ? 11.298 -6.658 -2.107 1.00 97.56 90 PHE A O 1
ATOM 668 N N . ILE A 1 91 ? 9.181 -6.562 -2.872 1.00 98.31 91 ILE A N 1
ATOM 669 C CA . ILE A 1 91 ? 9.131 -5.104 -3.052 1.00 98.31 91 ILE A CA 1
ATOM 670 C C . ILE A 1 91 ? 7.911 -4.567 -2.312 1.00 98.31 91 ILE A C 1
ATOM 672 O O . ILE A 1 91 ? 6.799 -5.027 -2.553 1.00 98.31 91 ILE A O 1
ATOM 676 N N . SER A 1 92 ? 8.090 -3.591 -1.428 1.00 98.25 92 SER A N 1
ATOM 677 C CA . SER A 1 92 ? 6.965 -2.908 -0.794 1.00 98.25 92 SER A CA 1
ATOM 678 C C . SER A 1 92 ? 6.547 -1.670 -1.586 1.00 98.25 92 SER A C 1
ATOM 680 O O . SER A 1 92 ? 7.375 -0.967 -2.169 1.00 98.25 92 SER A O 1
ATOM 682 N N . VAL A 1 93 ? 5.241 -1.408 -1.634 1.00 97.50 93 VAL A N 1
ATOM 683 C CA . VAL A 1 93 ? 4.668 -0.238 -2.308 1.00 97.50 93 VAL A CA 1
ATOM 684 C C . VAL A 1 93 ? 4.026 0.658 -1.265 1.00 97.50 93 VAL A C 1
ATOM 686 O O . VAL A 1 93 ? 3.113 0.237 -0.552 1.00 97.50 93 VAL A O 1
ATOM 689 N N . THR A 1 94 ? 4.485 1.907 -1.186 1.00 95.19 94 THR A N 1
ATOM 690 C CA . THR A 1 94 ? 3.974 2.843 -0.186 1.00 95.19 94 THR A CA 1
ATOM 691 C C . THR A 1 94 ? 2.525 3.217 -0.446 1.00 95.19 94 THR A C 1
ATOM 693 O O . THR A 1 94 ? 2.158 3.606 -1.557 1.00 95.19 94 THR A O 1
ATOM 696 N N . TYR A 1 95 ? 1.740 3.220 0.623 1.00 89.81 95 TYR A N 1
ATOM 697 C CA . TYR A 1 95 ? 0.411 3.803 0.669 1.00 89.81 95 TYR A CA 1
ATOM 698 C C . TYR A 1 95 ? 0.566 5.269 1.047 1.00 89.81 95 TYR A C 1
ATOM 700 O O . TYR A 1 95 ? 1.226 5.575 2.043 1.00 89.81 95 TYR A O 1
ATOM 708 N N . GLY A 1 96 ? 0.043 6.187 0.236 1.00 78.56 96 GLY A N 1
ATOM 709 C CA . GLY A 1 96 ? 0.307 7.602 0.464 1.00 78.56 96 GLY A CA 1
ATOM 710 C C . GLY A 1 96 ? -0.224 8.072 1.822 1.00 78.56 96 GLY A C 1
ATOM 711 O O . GLY A 1 96 ? -1.324 7.716 2.257 1.00 78.56 96 GLY A O 1
ATOM 712 N N . ALA A 1 97 ? 0.595 8.875 2.505 1.00 67.12 97 ALA A N 1
ATOM 713 C CA . ALA A 1 97 ? 0.275 9.431 3.814 1.00 67.12 97 ALA A CA 1
ATOM 714 C C . ALA A 1 97 ? -1.051 10.207 3.779 1.00 67.12 97 ALA A C 1
ATOM 716 O O . ALA A 1 97 ? -1.385 10.847 2.776 1.00 67.12 97 ALA A O 1
ATOM 717 N N . ALA A 1 98 ? -1.816 10.136 4.874 1.00 63.53 98 ALA A N 1
ATOM 718 C CA . ALA A 1 98 ? -3.135 10.763 5.000 1.00 63.53 98 ALA A CA 1
ATOM 719 C C . ALA A 1 98 ? -4.115 10.424 3.850 1.00 63.53 98 ALA A C 1
ATOM 721 O O . ALA A 1 98 ? -5.003 11.213 3.529 1.00 63.53 98 ALA A O 1
ATOM 722 N N . GLY A 1 99 ? -3.945 9.267 3.201 1.00 61.19 99 GLY A N 1
ATOM 723 C CA . GLY A 1 99 ? -4.813 8.816 2.117 1.00 61.19 99 GLY A CA 1
ATOM 724 C C . GLY A 1 99 ? -4.592 9.496 0.767 1.00 61.19 99 GLY A C 1
ATOM 725 O O . GLY A 1 99 ? -5.440 9.370 -0.113 1.00 61.19 99 GLY A O 1
ATOM 726 N N . GLN A 1 100 ? -3.474 10.195 0.576 1.00 70.31 100 GLN A N 1
ATOM 727 C CA . GLN A 1 100 ? -3.082 10.662 -0.752 1.00 70.31 100 GLN A CA 1
ATOM 728 C C . GLN A 1 100 ? -2.641 9.483 -1.631 1.00 70.31 100 GLN A C 1
ATOM 730 O O . GLN A 1 100 ? -2.236 8.439 -1.131 1.00 70.31 100 GLN A O 1
ATOM 735 N N . ASP A 1 101 ? -2.743 9.629 -2.951 1.00 74.94 101 ASP A N 1
ATOM 736 C CA . ASP A 1 101 ? -2.175 8.698 -3.943 1.00 74.94 101 ASP A CA 1
ATOM 737 C C . ASP A 1 101 ? -2.577 7.206 -3.825 1.00 74.94 101 ASP A C 1
ATOM 739 O O . ASP A 1 101 ? -1.933 6.345 -4.427 1.00 74.94 101 ASP A O 1
ATOM 743 N N . ARG A 1 102 ? -3.680 6.877 -3.127 1.00 84.81 102 ARG A N 1
ATOM 744 C CA . ARG A 1 102 ? -4.188 5.492 -2.951 1.00 84.81 102 ARG A CA 1
ATOM 745 C C . ARG A 1 102 ? -4.332 4.745 -4.279 1.00 84.81 102 ARG A C 1
ATOM 747 O O . ARG A 1 102 ? -3.960 3.582 -4.395 1.00 84.81 102 ARG A O 1
ATOM 754 N N . ARG A 1 103 ? -4.834 5.445 -5.304 1.00 86.38 103 ARG A N 1
ATOM 755 C CA . ARG A 1 103 ? -5.026 4.898 -6.657 1.00 86.38 103 ARG A CA 1
ATOM 756 C C . ARG A 1 103 ? -3.704 4.496 -7.311 1.00 86.38 103 ARG A C 1
ATOM 758 O O . ARG A 1 103 ? -3.644 3.453 -7.953 1.00 86.38 103 ARG A O 1
ATOM 765 N N . GLY A 1 104 ? -2.656 5.303 -7.132 1.00 91.56 104 GLY A N 1
ATOM 766 C CA . GLY A 1 104 ? -1.321 5.007 -7.651 1.00 91.56 104 GLY A CA 1
ATOM 767 C C . GLY A 1 104 ? -0.699 3.803 -6.949 1.00 91.56 104 GLY A C 1
ATOM 768 O O . GLY A 1 104 ? -0.176 2.916 -7.617 1.00 91.56 104 GLY A O 1
ATOM 769 N N . ALA A 1 105 ? -0.822 3.736 -5.618 1.00 94.00 105 ALA A N 1
ATOM 770 C CA . ALA A 1 105 ? -0.357 2.596 -4.825 1.00 94.00 105 ALA A CA 1
ATOM 771 C C . ALA A 1 105 ? -1.022 1.291 -5.262 1.00 94.00 105 ALA A C 1
ATOM 773 O O . ALA A 1 105 ? -0.324 0.318 -5.552 1.00 94.00 105 ALA A O 1
ATOM 774 N N . ARG A 1 106 ? -2.352 1.301 -5.410 1.00 93.44 106 ARG A N 1
ATOM 775 C CA . ARG A 1 106 ? -3.100 0.147 -5.907 1.00 93.44 106 ARG A CA 1
ATOM 776 C C . ARG A 1 106 ? -2.613 -0.276 -7.290 1.00 93.44 106 ARG A C 1
ATOM 778 O O . ARG A 1 106 ? -2.138 -1.393 -7.437 1.00 93.44 106 ARG A O 1
ATOM 785 N N . ALA A 1 107 ? -2.634 0.628 -8.271 1.00 94.19 107 ALA A N 1
ATOM 786 C CA . ALA A 1 107 ? -2.256 0.305 -9.648 1.00 94.19 107 ALA A CA 1
ATOM 787 C C . ALA A 1 107 ? -0.836 -0.277 -9.761 1.00 94.19 107 ALA A C 1
ATOM 789 O O . ALA A 1 107 ? -0.623 -1.261 -10.466 1.00 94.19 107 ALA A O 1
ATOM 790 N N . VAL A 1 108 ? 0.136 0.299 -9.045 1.00 96.25 108 VAL A N 1
ATOM 791 C CA . VAL A 1 108 ? 1.511 -0.221 -9.022 1.00 96.25 108 VAL A CA 1
ATOM 792 C C . VAL A 1 108 ? 1.554 -1.625 -8.422 1.00 96.25 108 VAL A C 1
ATOM 794 O O . VAL A 1 108 ? 2.151 -2.520 -9.016 1.00 96.25 108 VAL A O 1
ATOM 797 N N . THR A 1 109 ? 0.918 -1.827 -7.269 1.00 97.25 109 THR A N 1
ATOM 798 C CA . THR A 1 109 ? 0.936 -3.117 -6.566 1.00 97.25 109 THR A CA 1
ATOM 799 C C . THR A 1 109 ? 0.260 -4.216 -7.389 1.00 97.25 109 THR A C 1
ATOM 801 O O . THR A 1 109 ? 0.803 -5.312 -7.489 1.00 97.25 109 THR A O 1
ATOM 804 N N . GLU A 1 110 ? -0.872 -3.922 -8.037 1.00 95.88 110 GLU A N 1
ATOM 805 C CA . GLU A 1 110 ? -1.573 -4.869 -8.916 1.00 95.88 110 GLU A CA 1
ATOM 806 C C . GLU A 1 110 ? -0.714 -5.279 -10.120 1.00 95.88 110 GLU A C 1
ATOM 808 O O . GLU A 1 110 ? -0.653 -6.456 -10.474 1.00 95.88 110 GLU A O 1
ATOM 813 N N . ILE A 1 111 ? -0.014 -4.322 -10.743 1.00 96.50 111 ILE A N 1
ATOM 814 C CA . ILE A 1 111 ? 0.906 -4.611 -11.851 1.00 96.50 111 ILE A CA 1
ATOM 815 C C . ILE A 1 111 ? 2.044 -5.517 -11.377 1.00 96.50 111 ILE A C 1
ATOM 817 O O . ILE A 1 111 ? 2.364 -6.492 -12.059 1.00 96.50 111 ILE A O 1
ATOM 821 N N . LEU A 1 112 ? 2.637 -5.226 -10.213 1.00 96.88 112 LEU A N 1
ATOM 822 C CA . LEU A 1 112 ? 3.680 -6.073 -9.634 1.00 96.88 112 LEU A CA 1
ATOM 823 C C . LEU A 1 112 ? 3.152 -7.488 -9.362 1.00 96.88 112 LEU A C 1
ATOM 825 O O . LEU A 1 112 ? 3.782 -8.450 -9.786 1.00 96.88 112 LEU A O 1
ATOM 829 N N . ALA A 1 113 ? 1.974 -7.622 -8.748 1.00 96.56 113 ALA A N 1
ATOM 830 C CA . ALA A 1 113 ? 1.380 -8.919 -8.425 1.00 96.56 113 ALA A CA 1
ATOM 831 C C . ALA A 1 113 ? 1.091 -9.778 -9.668 1.00 96.56 113 ALA A C 1
ATOM 833 O O . ALA A 1 113 ? 1.261 -10.995 -9.630 1.00 96.56 113 ALA A O 1
ATOM 834 N N . ARG A 1 114 ? 0.662 -9.160 -10.776 1.00 94.50 114 ARG A N 1
ATOM 835 C CA . ARG A 1 114 ? 0.267 -9.881 -11.999 1.00 94.50 114 ARG A CA 1
ATOM 836 C C . ARG A 1 114 ? 1.415 -10.169 -12.959 1.00 94.50 114 ARG A C 1
ATOM 838 O O . ARG A 1 114 ? 1.328 -11.122 -13.730 1.00 94.50 114 ARG A O 1
ATOM 845 N N . HIS A 1 115 ? 2.444 -9.324 -12.979 1.00 94.75 115 HIS A N 1
ATOM 846 C CA . HIS A 1 115 ? 3.433 -9.325 -14.063 1.00 94.75 115 HIS A CA 1
ATOM 847 C C . HIS A 1 115 ? 4.879 -9.505 -13.604 1.00 94.75 115 HIS A C 1
ATOM 849 O O . HIS A 1 115 ? 5.760 -9.655 -14.451 1.00 94.75 115 HIS A O 1
ATOM 855 N N . VAL A 1 116 ? 5.146 -9.489 -12.298 1.00 93.69 116 VAL A N 1
ATOM 856 C CA . VAL A 1 116 ? 6.503 -9.570 -11.752 1.00 93.69 116 VAL A CA 1
ATOM 857 C C . VAL A 1 116 ? 6.612 -10.787 -10.826 1.00 93.69 116 VAL A C 1
ATOM 859 O O . VAL A 1 116 ? 5.738 -10.997 -9.992 1.00 93.69 116 VAL A O 1
ATOM 862 N N . PRO A 1 117 ? 7.675 -11.611 -10.939 1.00 90.12 117 PRO A N 1
ATOM 863 C CA . PRO A 1 117 ? 7.835 -12.799 -10.094 1.00 90.12 117 PRO A CA 1
ATOM 864 C C . PRO A 1 117 ? 8.180 -12.464 -8.635 1.00 90.12 117 PRO A C 1
ATOM 866 O O . PRO A 1 117 ? 7.964 -13.279 -7.743 1.00 90.12 117 PRO A O 1
ATOM 869 N N . THR A 1 118 ? 8.742 -11.281 -8.383 1.00 93.94 118 THR A N 1
ATOM 870 C CA . THR A 1 118 ? 9.000 -10.776 -7.034 1.00 93.94 118 THR A CA 1
ATOM 871 C C . THR A 1 118 ? 7.679 -10.391 -6.360 1.00 93.94 118 THR A C 1
ATOM 873 O O . THR A 1 118 ? 6.982 -9.516 -6.878 1.00 93.94 118 THR A O 1
ATOM 876 N N . PRO A 1 119 ? 7.344 -10.969 -5.192 1.00 94.38 119 PRO A N 1
ATOM 877 C CA . PRO A 1 119 ? 6.080 -10.693 -4.525 1.00 94.38 119 PRO A CA 1
ATOM 878 C C . PRO A 1 119 ? 6.020 -9.244 -4.013 1.00 94.38 119 PRO A C 1
ATOM 880 O O . PRO A 1 119 ? 6.975 -8.774 -3.377 1.00 94.38 119 PRO A O 1
ATOM 883 N N . PRO A 1 120 ? 4.910 -8.523 -4.251 1.00 97.94 120 PRO A N 1
ATOM 884 C CA . PRO A 1 120 ? 4.711 -7.208 -3.670 1.00 97.94 120 PRO A CA 1
ATOM 885 C C . PRO A 1 120 ? 4.203 -7.290 -2.223 1.00 97.94 120 PRO A C 1
ATOM 887 O O . PRO A 1 120 ? 3.477 -8.212 -1.849 1.00 97.94 120 PRO A O 1
ATOM 890 N N . ILE A 1 121 ? 4.529 -6.270 -1.428 1.00 98.38 121 ILE A N 1
ATOM 891 C CA . ILE A 1 121 ? 3.898 -5.985 -0.135 1.00 98.38 121 ILE A CA 1
ATOM 892 C C . ILE A 1 121 ? 3.126 -4.671 -0.252 1.00 98.38 121 ILE A C 1
ATOM 894 O O . ILE A 1 121 ? 3.721 -3.611 -0.459 1.00 98.38 121 ILE A O 1
ATOM 898 N N . ALA A 1 122 ? 1.805 -4.725 -0.094 1.00 97.81 122 ALA A N 1
ATOM 899 C CA . ALA A 1 122 ? 0.968 -3.532 -0.079 1.00 97.81 122 ALA A CA 1
ATOM 900 C C . ALA A 1 122 ? 1.039 -2.862 1.294 1.00 97.81 122 ALA A C 1
ATOM 902 O O . ALA A 1 122 ? 0.623 -3.448 2.294 1.00 97.81 122 ALA A O 1
ATOM 903 N N . HIS A 1 123 ? 1.524 -1.625 1.375 1.00 96.88 123 HIS A N 1
ATOM 904 C CA . HIS A 1 123 ? 1.266 -0.831 2.573 1.00 96.88 123 HIS A CA 1
ATOM 905 C C . HIS A 1 123 ? -0.235 -0.517 2.644 1.00 96.88 123 HIS A C 1
ATOM 907 O O . HIS A 1 123 ? -0.883 -0.290 1.619 1.00 96.88 123 HIS A O 1
ATOM 913 N N . LEU A 1 124 ? -0.782 -0.463 3.855 1.00 95.44 124 LEU A N 1
ATOM 914 C CA . LEU A 1 124 ? -2.164 -0.056 4.085 1.00 95.44 124 LEU A CA 1
ATOM 915 C C . LEU A 1 124 ? -2.269 0.691 5.415 1.00 95.44 124 LEU A C 1
ATOM 917 O O . LEU A 1 124 ? -1.755 0.227 6.430 1.00 95.44 124 LEU A O 1
ATOM 921 N N . THR A 1 125 ? -2.924 1.853 5.411 1.00 94.12 125 THR A N 1
ATOM 922 C CA . THR A 1 125 ? -3.156 2.663 6.617 1.00 94.12 125 THR A CA 1
ATOM 923 C C . THR A 1 125 ? -4.633 2.715 6.979 1.00 94.12 125 THR A C 1
ATOM 925 O O . THR A 1 125 ? -5.461 2.822 6.077 1.00 94.12 125 THR A O 1
ATOM 928 N N . CYS A 1 126 ? -4.967 2.741 8.270 1.00 92.19 126 CYS A N 1
ATOM 929 C CA . CYS A 1 126 ? -6.363 2.727 8.719 1.00 92.19 126 CYS A CA 1
ATOM 930 C C . CYS A 1 126 ? -6.939 4.106 9.094 1.00 92.19 126 CYS A C 1
ATOM 932 O O . CYS A 1 126 ? -8.136 4.337 8.942 1.00 92.19 126 CYS A O 1
ATOM 934 N N . VAL A 1 127 ? -6.109 5.052 9.545 1.00 90.38 127 VAL A N 1
ATOM 935 C CA . VAL A 1 127 ? -6.580 6.375 9.985 1.00 90.38 127 VAL A CA 1
ATOM 936 C C . VAL A 1 127 ? -7.202 7.165 8.828 1.00 90.38 127 VAL A C 1
ATOM 938 O O . VAL A 1 127 ? -6.643 7.252 7.736 1.00 90.38 127 VAL A O 1
ATOM 941 N N . GLY A 1 128 ? -8.371 7.764 9.081 1.00 85.94 128 GLY A N 1
ATOM 942 C CA . GLY A 1 128 ? -9.082 8.601 8.108 1.00 85.94 128 GLY A CA 1
ATOM 943 C C . GLY A 1 128 ? -9.782 7.828 6.984 1.00 85.94 128 GLY A C 1
ATOM 944 O O . GLY A 1 128 ? -10.105 8.429 5.962 1.00 85.94 128 GLY A O 1
ATOM 945 N N . THR A 1 129 ? -9.994 6.522 7.158 1.00 88.31 129 THR A N 1
ATOM 946 C CA . THR A 1 129 ? -10.664 5.627 6.200 1.00 88.31 129 THR A CA 1
ATOM 947 C C . THR A 1 129 ? -11.719 4.823 6.961 1.00 88.31 129 THR A C 1
ATOM 949 O O . THR A 1 129 ? -11.441 4.377 8.075 1.00 88.31 129 THR A O 1
ATOM 952 N N . SER A 1 130 ? -12.933 4.678 6.421 1.00 91.25 130 SER A N 1
ATOM 953 C CA . SER A 1 130 ? -13.978 3.884 7.085 1.00 91.25 130 SER A CA 1
ATOM 954 C C . SER A 1 130 ? -13.647 2.391 7.032 1.00 91.25 130 SER A C 1
ATOM 956 O O . SER A 1 130 ? -12.901 1.955 6.156 1.00 91.25 130 SER A O 1
ATOM 958 N N . ILE A 1 131 ? -14.222 1.599 7.944 1.00 94.69 131 ILE A N 1
ATOM 959 C CA . ILE A 1 131 ? -14.085 0.133 7.913 1.00 94.69 131 ILE A CA 1
ATOM 960 C C . ILE A 1 131 ? -14.542 -0.413 6.555 1.00 94.69 131 ILE A C 1
ATOM 962 O O . ILE A 1 131 ? -13.792 -1.153 5.934 1.00 94.69 131 ILE A O 1
ATOM 966 N N . GLU A 1 132 ? -15.705 0.025 6.061 1.00 94.69 132 GLU A N 1
ATOM 967 C CA . GLU A 1 132 ? -16.248 -0.358 4.748 1.00 94.69 132 GLU A CA 1
ATOM 968 C C . GLU A 1 132 ? -15.244 -0.120 3.605 1.00 94.69 132 GLU A C 1
ATOM 970 O O . GLU A 1 132 ? -14.992 -1.001 2.785 1.00 94.69 132 GLU A O 1
ATOM 975 N N . GLU A 1 133 ? -14.623 1.065 3.564 1.00 92.44 133 GLU A N 1
ATOM 976 C CA . GLU A 1 133 ? -13.659 1.404 2.517 1.00 92.44 133 GLU A CA 1
ATOM 977 C C . GLU A 1 133 ? -12.375 0.570 2.649 1.00 92.44 133 GLU A C 1
ATOM 979 O O . GLU A 1 1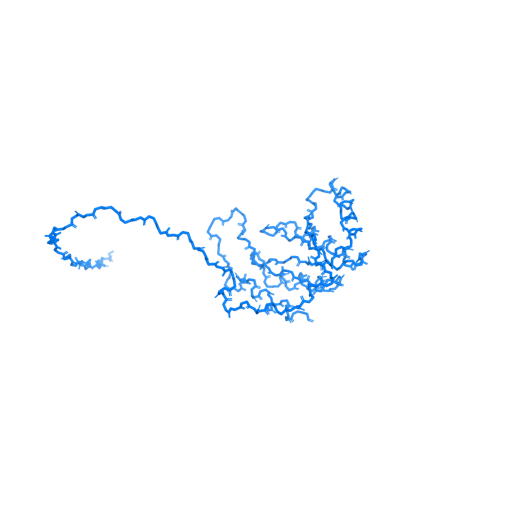33 ? -11.844 0.108 1.641 1.00 92.44 133 GLU A O 1
ATOM 984 N N . ILE A 1 134 ? -11.886 0.328 3.872 1.00 94.19 134 ILE A N 1
ATOM 985 C CA . ILE A 1 134 ? -10.725 -0.545 4.099 1.00 94.19 134 ILE A CA 1
ATOM 986 C C . ILE A 1 134 ? -11.037 -1.974 3.652 1.00 94.19 134 ILE A C 1
ATOM 988 O O . ILE A 1 134 ? -10.219 -2.564 2.951 1.00 94.19 134 ILE A O 1
ATOM 992 N N . THR A 1 135 ? -12.205 -2.509 4.010 1.00 96.69 135 THR A N 1
ATOM 993 C CA . THR A 1 135 ? -12.657 -3.840 3.590 1.00 96.69 135 THR A CA 1
ATOM 994 C C . THR A 1 135 ? -12.645 -3.954 2.072 1.00 96.69 135 THR A C 1
ATOM 996 O O . THR A 1 135 ? -12.016 -4.866 1.543 1.00 96.69 135 THR A O 1
ATOM 999 N N . GLN A 1 136 ? -13.229 -2.985 1.359 1.00 95.81 136 GLN A N 1
ATOM 1000 C CA . GLN A 1 136 ? -13.213 -2.989 -0.104 1.00 95.81 136 GLN A CA 1
ATOM 1001 C C . GLN A 1 136 ? -11.787 -2.934 -0.671 1.00 95.81 136 GLN A C 1
ATOM 1003 O O . GLN A 1 136 ? -11.476 -3.655 -1.615 1.00 95.81 136 GLN A O 1
ATOM 1008 N N . ILE A 1 137 ? -10.902 -2.114 -0.094 1.00 94.69 137 ILE A N 1
ATOM 1009 C CA . ILE A 1 137 ? -9.499 -2.024 -0.525 1.00 94.69 137 ILE A CA 1
ATOM 1010 C C . ILE A 1 137 ? -8.772 -3.361 -0.332 1.00 94.69 137 ILE A C 1
ATOM 1012 O O . ILE A 1 137 ? -7.995 -3.759 -1.199 1.00 94.69 137 ILE A O 1
ATOM 1016 N N . V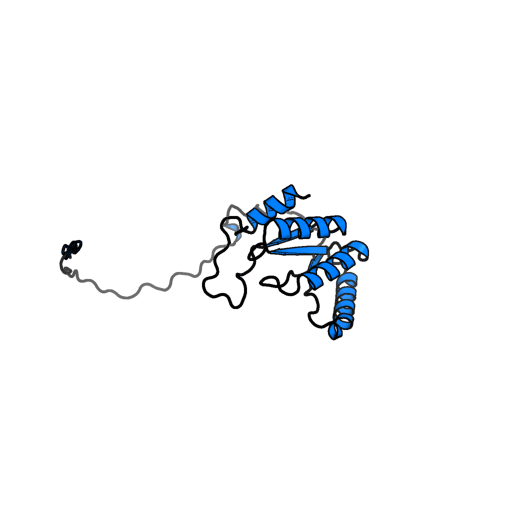AL A 1 138 ? -8.997 -4.048 0.790 1.00 96.75 138 VAL A N 1
ATOM 1017 C CA . VAL A 1 138 ? -8.394 -5.362 1.056 1.00 96.75 138 VAL A CA 1
ATOM 1018 C C . VAL A 1 138 ? -8.911 -6.390 0.055 1.00 96.75 138 VAL A C 1
ATOM 1020 O O . VAL A 1 138 ? -8.090 -7.037 -0.592 1.00 96.75 138 VAL A O 1
ATOM 1023 N N . THR A 1 139 ? -10.229 -6.478 -0.148 1.00 97.25 139 THR A N 1
ATOM 1024 C CA . THR A 1 139 ? -10.848 -7.363 -1.150 1.00 97.25 139 THR A CA 1
ATOM 1025 C C . THR A 1 139 ? -10.262 -7.125 -2.539 1.00 97.25 139 THR A C 1
ATOM 1027 O O . THR A 1 139 ? -9.810 -8.057 -3.194 1.00 97.25 139 THR A O 1
ATOM 1030 N N . ASP A 1 140 ? -10.161 -5.863 -2.954 1.00 95.44 140 ASP A N 1
ATOM 1031 C CA . ASP A 1 140 ? -9.593 -5.475 -4.243 1.00 95.44 140 ASP A CA 1
ATOM 1032 C C . ASP A 1 140 ? -8.133 -5.939 -4.414 1.00 95.44 140 ASP A C 1
ATOM 1034 O O . ASP A 1 140 ? -7.732 -6.418 -5.480 1.00 95.44 140 ASP A O 1
ATOM 1038 N N . TYR A 1 141 ? -7.318 -5.810 -3.363 1.00 96.56 141 TYR A N 1
ATOM 1039 C CA . TYR A 1 141 ? -5.949 -6.318 -3.367 1.00 96.56 141 TYR A CA 1
ATOM 1040 C C . TYR A 1 141 ? -5.920 -7.847 -3.466 1.00 96.56 141 TYR A C 1
ATOM 1042 O O . TYR A 1 141 ? -5.163 -8.386 -4.283 1.00 96.56 141 TYR A O 1
ATOM 1050 N N . LEU A 1 142 ? -6.759 -8.548 -2.703 1.00 96.38 142 LEU A N 1
ATOM 1051 C CA . LEU A 1 142 ? -6.856 -10.006 -2.749 1.00 96.38 142 LEU A CA 1
ATOM 1052 C C . LEU A 1 142 ? -7.292 -10.500 -4.142 1.00 96.38 142 LEU A C 1
ATOM 1054 O O . LEU A 1 142 ? -6.655 -11.400 -4.701 1.00 96.38 142 LEU A O 1
ATOM 1058 N N . ASP A 1 143 ? -8.274 -9.859 -4.767 1.00 95.75 143 ASP A N 1
ATOM 1059 C CA . ASP A 1 143 ? -8.732 -10.182 -6.126 1.00 95.75 143 ASP A CA 1
ATOM 1060 C C . ASP A 1 143 ? -7.642 -9.954 -7.182 1.00 95.75 143 ASP A C 1
ATOM 1062 O O . ASP A 1 143 ? -7.573 -10.640 -8.204 1.00 95.75 143 ASP A O 1
ATOM 1066 N N . SER A 1 144 ? -6.733 -9.009 -6.934 1.00 93.81 144 SER A N 1
ATOM 1067 C CA . SER A 1 144 ? -5.598 -8.738 -7.820 1.00 93.81 144 SER A CA 1
ATOM 1068 C C . SER A 1 144 ? -4.409 -9.695 -7.658 1.00 93.81 144 SER A C 1
ATOM 1070 O O . SER A 1 144 ? -3.463 -9.615 -8.443 1.00 93.81 144 SER A O 1
ATOM 1072 N N . GLY A 1 145 ? -4.460 -10.600 -6.674 1.00 94.38 145 GLY A N 1
ATOM 1073 C CA . GLY A 1 145 ? -3.393 -11.557 -6.366 1.00 94.38 145 GLY A CA 1
ATOM 1074 C C . GLY A 1 145 ? -2.397 -11.087 -5.299 1.00 94.38 145 GLY A C 1
ATOM 1075 O O . GLY A 1 145 ? -1.455 -11.812 -4.983 1.00 94.38 145 GLY A O 1
ATOM 1076 N N . VAL A 1 146 ? -2.593 -9.909 -4.702 1.00 96.56 146 VAL A N 1
ATOM 1077 C CA . VAL A 1 146 ? -1.784 -9.454 -3.562 1.00 96.56 146 VAL A CA 1
ATOM 1078 C C . VAL A 1 146 ? -2.167 -10.264 -2.328 1.00 96.56 146 VAL A C 1
ATOM 1080 O O . VAL A 1 146 ? -3.346 -10.447 -2.044 1.00 96.56 146 VAL A O 1
ATOM 1083 N N . ARG A 1 147 ? -1.176 -10.777 -1.597 1.00 94.56 147 ARG A N 1
ATOM 1084 C CA . ARG A 1 147 ? -1.393 -11.596 -0.387 1.00 94.56 147 ARG A CA 1
ATOM 1085 C C . ARG A 1 147 ? -0.652 -11.091 0.845 1.00 94.56 147 ARG A C 1
ATOM 1087 O O . ARG A 1 147 ? -0.891 -11.576 1.943 1.00 94.56 147 ARG A O 1
ATOM 1094 N N . THR A 1 148 ? 0.230 -10.108 0.681 1.00 97.19 148 THR A N 1
ATOM 1095 C CA . THR A 1 148 ? 1.056 -9.598 1.775 1.00 97.19 148 THR A CA 1
ATOM 1096 C C . THR A 1 148 ? 0.784 -8.120 1.986 1.00 97.19 148 THR A C 1
ATOM 1098 O O . THR A 1 148 ? 0.962 -7.306 1.078 1.00 97.19 148 THR A O 1
ATOM 1101 N N . PHE A 1 149 ? 0.398 -7.775 3.212 1.00 97.94 149 PHE A N 1
ATOM 1102 C CA . PHE A 1 149 ? 0.104 -6.410 3.626 1.00 97.94 149 PHE A CA 1
ATOM 1103 C C . PHE A 1 149 ? 1.069 -5.958 4.721 1.00 97.94 149 PHE A C 1
ATOM 1105 O O . PHE A 1 149 ? 1.327 -6.693 5.676 1.00 97.94 149 PHE A O 1
ATOM 1112 N N . LEU A 1 150 ? 1.545 -4.718 4.624 1.00 97.81 150 LEU A N 1
ATOM 1113 C CA . LEU A 1 150 ? 2.148 -4.000 5.741 1.00 97.81 150 LEU A CA 1
ATOM 1114 C C . LEU A 1 150 ? 1.083 -3.087 6.357 1.00 97.81 150 LEU A C 1
ATOM 1116 O O . LEU A 1 150 ? 0.827 -1.985 5.868 1.00 97.81 150 LEU A O 1
ATOM 1120 N N . ALA A 1 151 ? 0.448 -3.571 7.423 1.00 97.25 151 ALA A N 1
ATOM 1121 C CA . ALA A 1 151 ? -0.580 -2.837 8.149 1.00 97.25 151 ALA A CA 1
ATOM 1122 C C . ALA A 1 151 ? 0.041 -1.740 9.025 1.00 97.25 151 ALA A C 1
ATOM 1124 O O . ALA A 1 151 ? 0.860 -2.002 9.907 1.00 97.25 151 ALA A O 1
ATOM 1125 N N . LEU A 1 152 ? -0.384 -0.502 8.802 1.00 95.56 152 LEU A N 1
ATOM 1126 C CA . LEU A 1 152 ? 0.101 0.689 9.485 1.00 95.56 152 LEU A CA 1
ATOM 1127 C C . LEU A 1 152 ? -1.084 1.479 10.049 1.00 95.56 152 LEU A C 1
ATOM 1129 O O . LEU A 1 152 ? -2.201 1.426 9.541 1.00 95.56 152 LEU A O 1
ATOM 1133 N N . ARG A 1 153 ? -0.846 2.273 11.097 1.00 93.69 153 ARG A N 1
ATOM 1134 C CA . ARG A 1 153 ? -1.874 3.199 11.595 1.00 93.69 153 ARG A CA 1
ATOM 1135 C C . ARG A 1 153 ? -2.116 4.324 10.583 1.00 93.69 153 ARG A C 1
ATOM 1137 O O . ARG A 1 153 ? -3.253 4.618 10.234 1.00 93.69 153 ARG A O 1
ATOM 1144 N N . GLY A 1 154 ? -1.028 4.927 10.110 1.00 90.31 154 GLY A N 1
ATOM 1145 C CA . GLY A 1 154 ? -1.052 6.177 9.358 1.00 90.31 154 GLY A CA 1
ATOM 1146 C C . GLY A 1 154 ? -1.126 7.413 10.256 1.00 90.31 154 GLY A C 1
ATOM 1147 O O . GLY A 1 154 ? -1.179 7.325 11.493 1.00 90.31 154 GLY A O 1
ATOM 1148 N N . ASP A 1 155 ? -1.117 8.562 9.592 1.00 88.44 155 ASP A N 1
ATOM 1149 C CA . ASP A 1 155 ? -1.192 9.884 10.205 1.00 88.44 155 ASP A CA 1
ATOM 1150 C C . ASP A 1 155 ? -2.604 10.467 10.086 1.00 88.44 155 ASP A C 1
ATOM 1152 O O . ASP A 1 155 ? -3.328 10.129 9.143 1.00 88.44 155 ASP A O 1
ATOM 1156 N N . PRO A 1 156 ? -3.006 11.361 11.009 1.00 84.81 156 PRO A N 1
ATOM 1157 C CA . PRO A 1 156 ? -4.233 12.133 10.868 1.00 84.81 156 PRO A CA 1
ATOM 1158 C C . PRO A 1 156 ? -4.312 12.870 9.519 1.00 84.81 156 PRO A C 1
ATOM 1160 O O . PRO A 1 156 ? -3.278 13.257 8.965 1.00 84.81 156 PRO A O 1
ATOM 1163 N N . PRO A 1 157 ? -5.524 13.130 8.996 1.00 82.62 157 PRO A N 1
ATOM 1164 C CA . PRO A 1 157 ? -5.697 13.878 7.758 1.00 82.62 157 PRO A CA 1
ATOM 1165 C C . PRO A 1 157 ? -5.011 15.251 7.794 1.00 82.62 157 PRO A C 1
ATOM 1167 O O . PRO A 1 157 ? -5.201 16.036 8.728 1.00 82.62 157 PRO A O 1
ATOM 1170 N N . LEU A 1 158 ? -4.251 15.566 6.742 1.00 82.75 158 LEU A N 1
ATOM 1171 C CA . LEU A 1 158 ? -3.601 16.870 6.592 1.00 82.75 158 LEU A CA 1
ATOM 1172 C C . LEU A 1 158 ? -4.642 18.000 6.549 1.00 82.75 158 LEU A C 1
ATOM 1174 O O . LEU A 1 158 ? -5.723 17.851 5.982 1.00 82.75 158 LEU A O 1
ATOM 1178 N N . GLY A 1 159 ? -4.304 19.148 7.141 1.00 82.62 159 GLY A N 1
ATOM 1179 C CA . GLY A 1 159 ? -5.159 20.341 7.130 1.00 82.62 159 GLY A CA 1
ATOM 1180 C C . GLY A 1 159 ? -6.369 20.291 8.071 1.00 82.62 159 GLY A C 1
ATOM 1181 O O . GLY A 1 159 ? -7.213 21.180 8.001 1.00 82.62 159 GLY A O 1
ATOM 1182 N N . LYS A 1 160 ? -6.464 19.289 8.958 1.00 80.19 160 LYS A N 1
ATOM 1183 C CA . LYS A 1 160 ? -7.542 19.167 9.954 1.00 80.19 160 LYS A CA 1
ATOM 1184 C C . LYS A 1 160 ? -6.995 19.225 11.392 1.00 80.19 160 LYS A C 1
ATOM 1186 O O . LYS A 1 160 ? -6.832 18.179 12.024 1.00 80.19 160 LYS A O 1
ATOM 1191 N N . PRO A 1 161 ? -6.678 20.421 11.927 1.00 81.25 161 PRO A N 1
ATOM 1192 C CA . PRO A 1 161 ? -6.256 20.553 13.320 1.00 81.25 161 PRO A CA 1
ATOM 1193 C C . PRO A 1 161 ? -7.370 20.069 14.257 1.00 81.25 161 PRO A C 1
ATOM 1195 O O . PRO A 1 161 ? -8.535 20.409 14.066 1.00 81.25 161 PRO A O 1
ATOM 1198 N N . GLY A 1 162 ? -7.014 19.252 15.251 1.00 84.38 162 GLY A N 1
ATOM 1199 C CA . GLY A 1 162 ? -7.983 18.668 16.184 1.00 84.38 162 GLY A CA 1
ATOM 1200 C C . GLY A 1 162 ? -8.834 17.537 15.599 1.00 84.38 162 GLY A C 1
ATOM 1201 O O . GLY A 1 162 ? -9.854 17.198 16.189 1.00 84.38 162 GLY A O 1
ATOM 1202 N N . TRP A 1 163 ? -8.448 16.956 14.454 1.00 86.62 163 TRP A N 1
ATOM 1203 C CA . TRP A 1 163 ? -9.132 15.780 13.923 1.00 86.62 163 TRP A CA 1
ATOM 1204 C C . TRP A 1 163 ? -9.159 14.652 14.957 1.00 86.62 163 TRP A C 1
ATOM 1206 O O . TRP A 1 163 ? -8.119 14.252 15.486 1.00 86.62 163 TRP A O 1
ATOM 1216 N N . THR A 1 164 ? -10.351 14.116 15.186 1.00 88.06 164 THR A N 1
ATOM 1217 C CA . THR A 1 164 ? -10.570 12.896 15.952 1.00 88.06 164 THR A CA 1
ATOM 1218 C C . THR A 1 164 ? -11.144 11.821 15.032 1.00 88.06 164 THR A C 1
ATOM 1220 O O . THR A 1 164 ? -11.909 12.141 14.115 1.00 88.06 164 THR A O 1
ATOM 1223 N N . PRO A 1 165 ? -10.780 10.548 15.246 1.00 86.25 165 PRO A N 1
ATOM 1224 C CA . PRO A 1 165 ? -11.427 9.436 14.564 1.00 86.25 165 PRO A CA 1
ATOM 1225 C C . PRO A 1 165 ? -12.930 9.413 14.872 1.00 86.25 165 PRO A C 1
ATOM 1227 O O . PRO A 1 165 ? -13.353 9.903 15.918 1.00 86.25 165 PRO A O 1
ATOM 1230 N N . ALA A 1 166 ? -13.720 8.850 13.956 1.00 86.75 166 ALA A N 1
ATOM 1231 C CA . ALA A 1 166 ? -15.102 8.486 14.254 1.00 86.75 166 ALA A CA 1
ATOM 1232 C C . ALA A 1 166 ? -15.134 7.372 15.314 1.00 86.75 166 ALA A C 1
ATOM 1234 O O . ALA A 1 166 ? -14.150 6.643 15.469 1.00 86.75 166 ALA A O 1
ATOM 1235 N N . ASP A 1 167 ? -16.254 7.234 16.021 1.00 87.44 167 ASP A N 1
ATOM 1236 C CA . ASP A 1 167 ? -16.391 6.274 17.127 1.00 87.44 167 ASP A CA 1
ATOM 1237 C C . ASP A 1 167 ? -16.193 4.815 16.680 1.00 87.44 167 ASP A C 1
ATOM 1239 O O . ASP A 1 167 ? -15.710 3.987 17.450 1.00 87.44 167 ASP A O 1
ATOM 1243 N N . ASP A 1 168 ? -16.525 4.511 15.424 1.00 87.44 168 ASP A N 1
ATOM 1244 C CA . ASP A 1 168 ? -16.388 3.202 14.783 1.00 87.44 168 ASP A CA 1
ATOM 1245 C C . ASP A 1 168 ? -15.111 3.063 13.931 1.00 87.44 168 ASP A C 1
ATOM 1247 O O . ASP A 1 168 ? -14.902 2.037 13.287 1.00 87.44 168 ASP A O 1
ATOM 1251 N N . ALA A 1 169 ? -14.234 4.072 13.901 1.00 90.50 169 ALA A N 1
ATOM 1252 C CA . ALA A 1 169 ? -13.039 4.039 13.067 1.00 90.50 169 ALA A CA 1
ATOM 1253 C C . ALA A 1 169 ? -11.916 3.181 13.670 1.00 90.50 169 ALA A C 1
ATOM 1255 O O . ALA A 1 169 ? -11.685 3.142 14.880 1.00 90.50 169 ALA A O 1
ATOM 1256 N N . LEU A 1 170 ? -11.115 2.568 12.794 1.00 93.25 170 LEU A N 1
ATOM 1257 C CA . LEU A 1 170 ? -9.894 1.878 13.202 1.00 93.25 170 LEU A CA 1
ATOM 1258 C C . LEU A 1 170 ? -8.808 2.886 13.601 1.00 93.25 170 LEU A C 1
ATOM 1260 O O . LEU A 1 170 ? -8.363 3.708 12.794 1.00 93.25 170 LEU A O 1
ATOM 1264 N N . VAL A 1 171 ? -8.325 2.786 14.841 1.00 92.38 171 VAL A N 1
ATOM 1265 C CA . VAL A 1 171 ? -7.349 3.735 15.412 1.00 92.38 171 VAL A CA 1
ATOM 1266 C C . VAL A 1 171 ? -5.959 3.138 15.632 1.00 92.38 171 VAL A C 1
ATOM 1268 O O . VAL A 1 171 ? -5.010 3.879 15.908 1.00 92.38 171 VAL A O 1
ATOM 1271 N N . ARG A 1 172 ? -5.801 1.815 15.502 1.00 94.94 172 ARG A N 1
ATOM 1272 C CA . ARG A 1 172 ? -4.512 1.121 15.633 1.00 94.94 172 ARG A CA 1
ATOM 1273 C C . ARG A 1 172 ? -4.246 0.205 14.445 1.00 94.94 172 ARG A C 1
ATOM 1275 O O . ARG A 1 172 ? -5.148 -0.426 13.905 1.00 94.94 172 ARG A O 1
ATOM 1282 N N . ALA A 1 173 ? -2.963 0.035 14.125 1.00 96.56 173 ALA A N 1
ATOM 1283 C CA . ALA A 1 173 ? -2.516 -0.948 13.136 1.00 96.56 173 ALA A CA 1
ATOM 1284 C C . ALA A 1 173 ? -2.941 -2.383 13.506 1.00 96.56 173 ALA A C 1
ATOM 1286 O O . ALA A 1 173 ? -3.208 -3.192 12.627 1.00 96.56 173 ALA A O 1
ATOM 1287 N N . THR A 1 174 ? -3.052 -2.700 14.801 1.00 97.75 174 THR A N 1
ATOM 1288 C CA . THR A 1 174 ? -3.532 -4.009 15.275 1.00 97.75 174 THR A CA 1
ATOM 1289 C C . THR A 1 174 ? -4.977 -4.289 14.889 1.00 97.75 174 THR A C 1
ATOM 1291 O O . THR A 1 174 ? -5.312 -5.440 14.627 1.00 97.75 174 THR A O 1
ATOM 1294 N N . ASP A 1 175 ? -5.820 -3.257 14.838 1.00 96.38 175 ASP A N 1
ATOM 1295 C CA . ASP A 1 175 ? -7.226 -3.400 14.460 1.00 96.38 175 ASP A CA 1
ATOM 1296 C C . ASP A 1 175 ? -7.328 -3.629 12.946 1.00 96.38 175 ASP A C 1
ATOM 1298 O O . ASP A 1 175 ? -8.074 -4.491 12.495 1.00 96.38 175 ASP A O 1
ATOM 1302 N N . LEU A 1 176 ? -6.470 -2.954 12.171 1.00 97.38 176 LEU A N 1
ATOM 1303 C CA . LEU A 1 176 ? -6.314 -3.206 10.738 1.00 97.38 176 LEU A CA 1
ATOM 1304 C C . LEU A 1 176 ? -5.839 -4.636 10.444 1.00 97.38 176 LEU A C 1
ATOM 1306 O O . LEU A 1 176 ? -6.361 -5.272 9.538 1.00 97.38 176 LEU A O 1
ATOM 1310 N N . ILE A 1 177 ? -4.883 -5.168 11.217 1.00 98.12 177 ILE A N 1
ATOM 1311 C CA . ILE A 1 177 ? -4.438 -6.566 11.072 1.00 98.12 177 ILE A CA 1
ATOM 1312 C C . ILE A 1 177 ? -5.603 -7.537 11.289 1.00 98.12 177 ILE A C 1
ATOM 1314 O O . ILE A 1 177 ? -5.708 -8.522 10.563 1.00 98.12 177 ILE A O 1
ATOM 1318 N N . ARG A 1 178 ? -6.462 -7.281 12.285 1.00 98.12 178 ARG A N 1
ATOM 1319 C CA . ARG A 1 178 ? -7.645 -8.116 12.547 1.00 98.12 178 ARG A CA 1
ATOM 1320 C C . ARG A 1 178 ? -8.621 -8.058 11.381 1.00 98.12 178 ARG A C 1
ATOM 1322 O O . ARG A 1 178 ? -8.974 -9.113 10.878 1.00 98.12 178 ARG A O 1
ATOM 1329 N N . LEU A 1 179 ? -8.946 -6.856 10.903 1.00 97.56 179 LEU A N 1
ATOM 1330 C CA . LEU A 1 179 ? -9.841 -6.680 9.762 1.00 97.56 179 LEU A CA 1
ATOM 1331 C C . LEU A 1 179 ? -9.313 -7.386 8.504 1.00 97.56 179 LEU A C 1
ATOM 1333 O O . LEU A 1 179 ? -10.057 -8.114 7.866 1.00 97.56 179 LEU A O 1
ATOM 1337 N N . ILE A 1 180 ? -8.024 -7.239 8.169 1.00 97.56 180 ILE A N 1
ATOM 1338 C CA . ILE A 1 180 ? -7.430 -7.925 7.005 1.00 97.56 180 ILE A CA 1
ATOM 1339 C C . ILE A 1 180 ? -7.618 -9.446 7.107 1.00 97.56 180 ILE A C 1
ATOM 1341 O O . ILE A 1 180 ? -7.952 -10.081 6.116 1.00 97.56 180 ILE A O 1
ATOM 1345 N N . ARG A 1 181 ? -7.443 -10.025 8.302 1.00 97.06 181 ARG A N 1
ATOM 1346 C CA . ARG A 1 181 ? -7.628 -11.467 8.545 1.00 97.06 181 ARG A CA 1
ATOM 1347 C C . ARG A 1 181 ? -9.085 -11.928 8.547 1.00 97.06 181 ARG A C 1
ATOM 1349 O O . ARG A 1 181 ? -9.315 -13.125 8.483 1.00 97.06 181 ARG A O 1
ATOM 1356 N N . GLU A 1 182 ? -10.040 -11.023 8.732 1.00 97.12 182 GLU A N 1
ATOM 1357 C CA . GLU A 1 182 ? -11.470 -11.336 8.622 1.00 97.12 182 GLU A CA 1
ATOM 1358 C C . GLU A 1 182 ? -11.933 -11.351 7.158 1.00 97.12 182 GLU A C 1
ATOM 1360 O O . GLU A 1 182 ? -12.932 -11.994 6.847 1.00 97.12 182 GLU A O 1
ATOM 1365 N N . VAL A 1 183 ? -11.220 -10.634 6.282 1.00 95.56 183 VAL A N 1
ATOM 1366 C CA . VAL A 1 183 ? -11.524 -10.525 4.847 1.00 95.56 183 VAL A CA 1
ATOM 1367 C C . VAL A 1 183 ? -10.831 -11.612 4.010 1.00 95.56 183 VAL A C 1
ATOM 1369 O O . VAL A 1 183 ? -11.425 -12.058 3.031 1.00 95.56 183 VAL A O 1
ATOM 1372 N N . ASP A 1 184 ? -9.599 -12.004 4.366 1.00 85.50 184 ASP A N 1
ATOM 1373 C CA . ASP A 1 184 ? -8.819 -13.093 3.727 1.00 85.50 184 ASP A CA 1
ATOM 1374 C C . ASP A 1 184 ? -9.356 -14.494 4.075 1.00 85.50 184 ASP A C 1
ATOM 1376 O O . ASP A 1 184 ? -9.520 -15.316 3.143 1.00 85.50 184 ASP A O 1
#

Organism: NCBI:txid59561